Protein AF-A0A964ZQ39-F1 (afdb_monomer_lite)

Radius of gyration: 15.45 Å; chains: 1; bounding box: 46×30×42 Å

Secondary structure (DSSP, 8-state):
-TT--SEEEEE---GGGHHHHHHHTT--GGG--HHHHHHHHHHHHHHHHHHSTTSSTTTEEEEEEPHHHHTSEETTEEHHHHHHHHH--EEEEE----BPPPBTTB-PBPP-TTHHHHHHHHHHTT--EEE---

Sequence (134 aa):
MRTGKGFIAALDQSGGSTPKALSLYGVAESEYSGEAQMFDLIHAMRTRMIKSRAFNGDRVLAAILFEGTMDRDIDGMGSAEFLWSKKRIVPLLKVDKGLADEQHGVQTMKPMPELDALLKRGVAKGIFGTKMRS

Foldseek 3Di:
DVPQDAEEAELADDQVCLQVVCVVVVHHPVNDDDSVRSLVSSLVVVLVVCPDPVNASNHHQAYEYHPSQQVDDRPPARNQCCCCVVRVHAYEYEQFPDWDDDDPNDTHTDDRPCSVVSVVSCVVSRHDYYDYDD

Structure (mmCIF, N/CA/C/O backbone):
data_AF-A0A964ZQ39-F1
#
_entry.id   AF-A0A964ZQ39-F1
#
loop_
_atom_site.group_PDB
_atom_site.id
_atom_site.type_symbol
_atom_site.label_atom_id
_atom_site.label_alt_id
_atom_site.label_comp_id
_atom_site.label_asym_id
_atom_site.label_entity_id
_atom_site.label_seq_id
_atom_site.pdbx_PDB_ins_code
_atom_site.Cartn_x
_atom_site.Cartn_y
_atom_site.Cartn_z
_atom_site.occupancy
_atom_site.B_iso_or_equiv
_atom_site.auth_seq_id
_atom_site.auth_comp_id
_atom_site.auth_asym_id
_atom_site.auth_atom_id
_atom_site.pdbx_PDB_model_num
ATOM 1 N N . MET A 1 1 ? 4.016 -7.811 -16.363 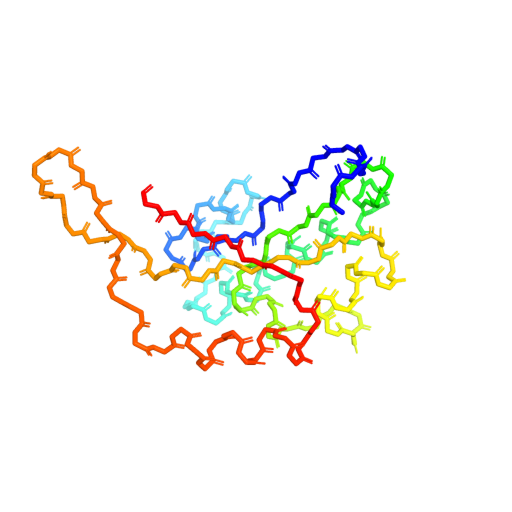1.00 87.31 1 MET A N 1
ATOM 2 C CA . MET A 1 1 ? 2.638 -8.308 -16.145 1.00 87.31 1 MET A CA 1
ATOM 3 C C . MET A 1 1 ? 2.211 -9.350 -17.174 1.00 87.31 1 MET A C 1
ATOM 5 O O . MET A 1 1 ? 2.041 -10.486 -16.776 1.00 87.31 1 MET A O 1
ATOM 9 N N . ARG A 1 2 ? 2.100 -9.024 -18.474 1.00 93.25 2 ARG A N 1
ATOM 10 C CA . ARG A 1 2 ? 1.508 -9.901 -19.516 1.00 93.25 2 ARG A CA 1
ATOM 11 C C . ARG A 1 2 ? 1.993 -11.362 -19.554 1.00 93.25 2 ARG A C 1
ATOM 13 O O . ARG A 1 2 ? 1.186 -12.250 -19.776 1.00 93.25 2 ARG A O 1
ATOM 20 N N . THR A 1 3 ? 3.292 -11.602 -19.389 1.00 94.88 3 THR A N 1
ATOM 21 C CA . THR A 1 3 ? 3.907 -12.940 -19.519 1.00 94.88 3 THR A CA 1
ATOM 22 C C . THR A 1 3 ? 4.572 -13.434 -18.234 1.00 94.88 3 THR A C 1
ATOM 24 O O . THR A 1 3 ? 5.105 -14.541 -18.204 1.00 94.88 3 THR A O 1
ATOM 27 N N . GLY A 1 4 ? 4.582 -12.612 -17.181 1.00 91.81 4 GLY A N 1
ATOM 28 C CA . GLY A 1 4 ? 5.194 -12.985 -15.909 1.00 91.81 4 GLY A CA 1
ATOM 29 C C . GLY A 1 4 ? 4.362 -14.064 -15.226 1.00 91.81 4 GLY A C 1
ATOM 30 O O . GLY A 1 4 ? 3.139 -13.962 -15.186 1.00 91.81 4 GLY A O 1
ATOM 31 N N . LYS A 1 5 ? 5.018 -15.097 -14.696 1.00 94.00 5 LYS A N 1
ATOM 32 C CA . LYS A 1 5 ? 4.361 -16.138 -13.898 1.00 94.00 5 LYS A CA 1
ATOM 33 C C . LYS A 1 5 ? 4.356 -15.721 -12.428 1.00 94.00 5 LYS A C 1
ATOM 35 O O . LYS A 1 5 ? 5.299 -15.084 -11.974 1.00 94.00 5 LYS A O 1
ATOM 40 N N . GLY A 1 6 ? 3.307 -16.088 -11.699 1.00 96.06 6 GLY A N 1
ATOM 41 C CA . GLY A 1 6 ? 3.151 -15.764 -10.282 1.00 96.06 6 GLY A CA 1
ATOM 42 C C . GLY A 1 6 ? 1.747 -15.265 -9.966 1.00 96.06 6 GLY A C 1
ATOM 43 O O . GLY A 1 6 ? 0.817 -15.461 -10.747 1.00 96.06 6 GLY A O 1
ATOM 44 N N . PHE A 1 7 ? 1.604 -14.610 -8.820 1.00 97.69 7 PHE A N 1
ATOM 45 C CA . PHE A 1 7 ? 0.335 -14.050 -8.355 1.00 97.69 7 PHE A CA 1
ATOM 46 C C . PHE A 1 7 ? 0.486 -12.589 -7.919 1.00 97.69 7 PHE A C 1
ATOM 48 O O . PHE A 1 7 ? 1.596 -12.063 -7.818 1.00 97.69 7 PHE A O 1
ATOM 55 N N . ILE A 1 8 ? -0.646 -11.928 -7.669 1.00 98.31 8 ILE A N 1
ATOM 56 C CA . ILE A 1 8 ? -0.700 -10.551 -7.172 1.00 98.31 8 ILE A CA 1
ATOM 57 C C . ILE A 1 8 ? -0.988 -10.579 -5.671 1.00 98.31 8 ILE A C 1
ATOM 59 O O . ILE A 1 8 ? -1.973 -11.173 -5.238 1.00 98.31 8 ILE A O 1
ATOM 63 N N . ALA A 1 9 ? -0.142 -9.929 -4.876 1.00 98.19 9 ALA A N 1
ATOM 64 C CA . ALA A 1 9 ? -0.350 -9.770 -3.442 1.00 98.19 9 ALA A CA 1
ATOM 65 C C . ALA A 1 9 ? -1.174 -8.505 -3.148 1.00 98.19 9 ALA A C 1
ATOM 67 O O . ALA A 1 9 ? -0.782 -7.398 -3.514 1.00 98.19 9 ALA A O 1
ATOM 68 N N . ALA A 1 10 ? -2.305 -8.650 -2.462 1.00 98.12 10 ALA A N 1
ATOM 69 C CA . ALA A 1 10 ? -3.155 -7.528 -2.070 1.00 98.12 10 ALA A CA 1
ATOM 70 C C . ALA A 1 10 ? -2.754 -6.992 -0.681 1.00 98.12 10 ALA A C 1
ATOM 72 O O . ALA A 1 10 ? -2.982 -7.644 0.339 1.00 98.12 10 ALA A O 1
ATOM 73 N N . LEU A 1 11 ? -2.142 -5.804 -0.642 1.00 97.38 11 LEU A N 1
ATOM 74 C CA . LEU A 1 11 ? -1.746 -5.073 0.572 1.00 97.38 11 LEU A CA 1
ATOM 75 C C . LEU A 1 11 ? -2.514 -3.737 0.680 1.00 97.38 11 LEU A C 1
ATOM 77 O O . LEU A 1 11 ? -2.021 -2.762 1.246 1.00 97.38 11 LEU A O 1
ATOM 81 N N . ASP A 1 12 ? -3.722 -3.680 0.114 1.00 96.81 12 ASP A N 1
ATOM 82 C CA . ASP A 1 12 ? -4.512 -2.471 -0.137 1.00 96.81 12 ASP A CA 1
ATOM 83 C C . ASP A 1 12 ? -5.655 -2.230 0.861 1.00 96.81 12 ASP A C 1
ATOM 85 O O . ASP A 1 12 ? -6.628 -1.534 0.555 1.00 96.81 12 ASP A O 1
ATOM 89 N N . GLN A 1 13 ? -5.555 -2.789 2.070 1.00 93.69 13 GLN A N 1
ATOM 90 C CA . GLN A 1 13 ? -6.536 -2.538 3.128 1.00 93.69 13 GLN A CA 1
ATOM 91 C C . GLN A 1 13 ? -6.596 -1.031 3.428 1.00 93.69 13 GLN A C 1
ATOM 93 O O . GLN A 1 13 ? -5.580 -0.410 3.756 1.00 93.69 13 GLN A O 1
ATOM 98 N N . SER A 1 14 ? -7.788 -0.453 3.281 1.00 89.50 14 SER A N 1
ATOM 99 C CA . SER A 1 14 ? -8.091 0.931 3.657 1.00 89.50 14 SER A CA 1
ATOM 100 C C . SER A 1 14 ? -8.295 1.053 5.164 1.00 89.50 14 SER A C 1
ATOM 102 O O . SER A 1 14 ? -8.448 0.035 5.834 1.00 89.50 14 SER A O 1
ATOM 104 N N . GLY A 1 15 ? -8.401 2.285 5.679 1.00 87.62 15 GLY A N 1
ATOM 105 C CA . GLY A 1 15 ? -8.609 2.563 7.109 1.00 87.62 15 GLY A CA 1
ATOM 106 C C . GLY A 1 15 ? -9.663 1.670 7.770 1.00 87.62 15 GLY A C 1
ATOM 107 O O . GLY A 1 15 ? -9.339 0.957 8.707 1.00 87.62 15 GLY A O 1
ATOM 108 N N . GLY A 1 16 ? -10.871 1.574 7.204 1.00 89.19 16 GLY A N 1
ATOM 109 C CA . GLY A 1 16 ? -11.940 0.730 7.767 1.00 89.19 16 GLY A CA 1
ATOM 110 C C . GLY A 1 16 ? -11.683 -0.788 7.767 1.00 89.19 16 GLY A C 1
ATOM 111 O O . GLY A 1 16 ? -12.400 -1.526 8.427 1.00 89.19 16 GLY A O 1
ATOM 112 N N . SER A 1 17 ? -10.682 -1.288 7.036 1.00 92.12 17 SER A N 1
ATOM 113 C CA . SER A 1 17 ? -10.296 -2.712 7.035 1.00 92.12 17 SER A CA 1
ATOM 114 C C . SER A 1 17 ? -8.982 -2.977 7.774 1.00 92.12 17 SER A C 1
ATOM 116 O O . SER A 1 17 ? -8.635 -4.138 8.002 1.00 92.12 17 SER A O 1
ATOM 118 N N . THR A 1 18 ? -8.254 -1.924 8.147 1.00 95.25 18 THR A N 1
ATOM 119 C CA . THR A 1 18 ? -6.979 -2.014 8.860 1.00 95.25 18 THR A CA 1
ATOM 120 C C . THR A 1 18 ? -7.118 -2.630 10.259 1.00 95.25 18 THR A C 1
ATOM 122 O O . THR A 1 18 ? -6.321 -3.528 10.536 1.00 95.25 18 THR A O 1
ATOM 125 N N . PRO A 1 19 ? -8.114 -2.277 11.106 1.00 96.56 19 PRO A N 1
ATOM 126 C CA . PRO A 1 19 ? -8.258 -2.877 12.437 1.00 96.56 19 PRO A CA 1
ATOM 127 C C . PRO A 1 19 ? -8.352 -4.402 12.391 1.00 96.56 19 P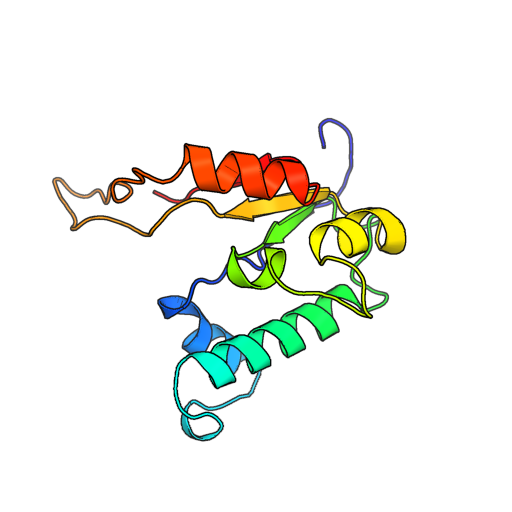RO A C 1
ATOM 129 O O . PRO A 1 19 ? -7.609 -5.104 13.074 1.00 96.56 19 PRO A O 1
ATOM 132 N N . LYS A 1 20 ? -9.175 -4.932 11.478 1.00 96.31 20 LYS A N 1
ATOM 133 C CA . LYS A 1 20 ? -9.309 -6.379 11.269 1.00 96.31 20 LYS A CA 1
ATOM 134 C C . LYS A 1 20 ? -8.000 -7.022 10.807 1.00 96.31 20 LYS A C 1
ATOM 136 O O . LYS A 1 20 ? -7.662 -8.109 11.265 1.00 96.31 20 LYS A O 1
ATOM 141 N N . ALA A 1 21 ? -7.270 -6.378 9.895 1.00 96.62 21 ALA A N 1
ATOM 142 C CA . ALA A 1 21 ? -5.989 -6.896 9.416 1.00 96.62 21 ALA A CA 1
ATOM 143 C C . ALA A 1 21 ? -4.932 -6.937 10.533 1.00 96.62 21 ALA A C 1
ATOM 145 O O . ALA A 1 21 ? -4.231 -7.937 10.661 1.00 96.62 21 ALA A O 1
ATOM 146 N N . LEU A 1 22 ? -4.856 -5.886 11.355 1.00 97.69 22 LEU A N 1
ATOM 147 C CA . LEU A 1 22 ? -3.973 -5.823 12.521 1.00 97.69 22 LEU A CA 1
ATOM 148 C C . LEU A 1 22 ? -4.343 -6.873 13.572 1.00 97.69 22 LEU A C 1
ATOM 150 O O . LEU A 1 22 ? -3.467 -7.606 14.023 1.00 97.69 22 LEU A O 1
ATOM 154 N N . SER A 1 23 ? -5.632 -7.029 13.878 1.00 97.38 23 SER A N 1
ATOM 155 C CA . SER A 1 23 ? -6.118 -8.042 14.820 1.00 97.38 23 SER A CA 1
ATOM 156 C C . SER A 1 23 ? -5.745 -9.462 14.383 1.00 97.38 23 SER A C 1
ATOM 158 O O . SER A 1 23 ? -5.184 -10.221 15.171 1.00 97.38 23 SER A O 1
ATOM 160 N N . LEU A 1 24 ? -5.949 -9.806 13.105 1.00 97.19 24 LEU A N 1
ATOM 161 C CA . LEU A 1 24 ? -5.535 -11.103 12.547 1.00 97.19 24 LEU A CA 1
ATOM 162 C C . LEU A 1 24 ? -4.013 -11.303 12.546 1.00 97.19 24 LEU A C 1
ATOM 164 O O . LEU A 1 24 ? -3.536 -12.436 12.537 1.00 97.19 24 LEU A O 1
ATOM 168 N N . TYR A 1 25 ? -3.255 -10.210 12.542 1.00 97.31 25 TYR A N 1
ATOM 169 C CA . TYR A 1 25 ? -1.802 -10.213 12.655 1.00 97.31 25 TYR A CA 1
ATOM 170 C C . TYR A 1 25 ? -1.310 -10.263 14.117 1.00 97.31 25 TYR A C 1
ATOM 172 O O . TYR A 1 25 ? -0.108 -10.385 14.353 1.00 97.31 25 TYR A O 1
ATOM 180 N N . GLY A 1 26 ? -2.224 -10.227 15.092 1.00 97.50 26 GLY A N 1
ATOM 181 C CA . GLY A 1 26 ? -1.921 -10.308 16.521 1.00 97.50 26 GLY A CA 1
ATOM 182 C C . GLY A 1 26 ? -1.747 -8.958 17.216 1.00 97.50 26 GLY A C 1
ATOM 183 O O . GLY A 1 26 ? -1.145 -8.928 18.280 1.00 97.50 26 GLY A O 1
ATOM 184 N N . VAL A 1 27 ? -2.244 -7.866 16.624 1.00 97.56 27 VAL A N 1
ATOM 185 C CA . VAL A 1 27 ? -2.255 -6.520 17.218 1.00 97.56 27 VAL A CA 1
ATOM 186 C C . VAL A 1 27 ? -3.698 -6.126 17.536 1.00 97.56 27 VAL A C 1
ATOM 188 O O . VAL A 1 27 ? -4.492 -5.857 16.631 1.00 97.56 27 VAL A O 1
ATOM 191 N N . ALA A 1 28 ? -4.056 -6.120 18.816 1.00 95.88 28 ALA A N 1
ATOM 192 C CA . ALA A 1 28 ? -5.382 -5.767 19.305 1.00 95.88 28 ALA A CA 1
ATOM 193 C C . ALA A 1 28 ? -5.667 -4.262 19.172 1.00 95.88 28 ALA A C 1
ATOM 195 O O . ALA A 1 28 ? -4.762 -3.430 19.196 1.00 95.88 28 ALA A O 1
ATOM 196 N N . GLU A 1 29 ? -6.949 -3.893 19.084 1.00 94.75 29 GLU A N 1
ATOM 197 C CA . GLU A 1 29 ? -7.364 -2.483 18.982 1.00 94.75 29 GLU A CA 1
ATOM 198 C C . GLU A 1 29 ? -6.966 -1.651 20.211 1.00 94.75 29 GLU A C 1
ATOM 200 O O . GLU A 1 29 ? -6.767 -0.450 20.099 1.00 94.75 29 GLU A O 1
ATOM 205 N N . SER A 1 30 ? -6.774 -2.286 21.372 1.00 96.19 30 SER A N 1
ATOM 206 C CA . SER A 1 30 ? -6.279 -1.633 22.590 1.00 96.19 30 SER A CA 1
ATOM 207 C C . SER A 1 30 ? -4.788 -1.272 22.551 1.00 96.19 30 SER A C 1
ATOM 209 O O . SER A 1 30 ? -4.315 -0.576 23.445 1.00 96.19 30 SER A O 1
ATOM 211 N N . GLU A 1 31 ? -4.025 -1.764 21.569 1.00 96.25 31 GLU A N 1
ATOM 212 C CA . GLU A 1 31 ? -2.575 -1.532 21.454 1.00 96.25 31 GLU A CA 1
ATOM 213 C C . GLU A 1 31 ? -2.226 -0.253 20.678 1.00 96.25 31 GLU A C 1
ATOM 215 O O . GLU A 1 31 ? -1.054 0.120 20.579 1.00 96.25 31 GLU A O 1
ATOM 220 N N . TYR A 1 32 ? -3.228 0.440 20.132 1.00 96.38 32 TYR A N 1
ATOM 221 C CA . TYR A 1 32 ? -3.045 1.716 19.454 1.00 96.38 32 TYR A CA 1
ATOM 222 C C . TYR A 1 32 ? -4.176 2.698 19.736 1.00 96.38 32 TYR A C 1
ATOM 224 O O . TYR A 1 32 ? -5.303 2.325 20.037 1.00 96.38 32 TYR A O 1
ATOM 232 N N . SER A 1 33 ? -3.861 3.983 19.616 1.00 96.62 33 SER A N 1
ATOM 233 C CA . SER A 1 33 ? -4.788 5.083 19.814 1.00 96.62 33 SER A CA 1
ATOM 234 C C . SER A 1 33 ? -4.862 5.935 18.553 1.00 96.62 33 SER A C 1
ATOM 236 O O . SER A 1 33 ? -3.876 6.525 18.105 1.00 96.62 33 SER A O 1
ATOM 238 N N . GLY A 1 34 ? -6.060 5.990 17.976 1.00 94.81 34 GLY A N 1
ATOM 239 C CA . GLY A 1 34 ? -6.351 6.791 16.794 1.00 94.81 34 GLY A CA 1
ATOM 240 C C . GLY A 1 34 ? -5.757 6.252 15.489 1.00 94.81 34 GLY A C 1
ATOM 241 O O . GLY A 1 34 ? -5.036 5.254 15.428 1.00 94.81 34 GLY A O 1
ATOM 242 N N . GLU A 1 35 ? -6.091 6.943 14.400 1.00 94.00 35 GLU A N 1
ATOM 243 C CA . GLU A 1 35 ? -5.778 6.484 13.046 1.00 94.00 35 GLU A CA 1
ATOM 244 C C . GLU A 1 35 ? -4.289 6.565 12.706 1.00 94.00 35 GLU A C 1
ATOM 246 O O . GLU A 1 35 ? -3.778 5.703 11.995 1.00 94.00 35 GLU A O 1
ATOM 251 N N . ALA A 1 36 ? -3.580 7.577 13.213 1.00 94.88 36 ALA A N 1
ATOM 252 C CA . ALA A 1 36 ? -2.164 7.772 12.909 1.00 94.88 36 ALA A CA 1
ATOM 253 C C . ALA A 1 36 ? -1.331 6.561 13.358 1.00 94.88 36 ALA A C 1
ATOM 255 O O . ALA A 1 36 ? -0.648 5.946 12.538 1.00 94.88 36 ALA A O 1
ATOM 256 N N . GLN A 1 37 ? -1.482 6.149 14.623 1.00 97.25 37 GLN A N 1
ATOM 257 C CA . GLN A 1 37 ? -0.772 4.990 15.164 1.00 97.25 37 GLN A CA 1
ATOM 258 C C . GLN A 1 37 ? -1.214 3.686 14.482 1.00 97.25 37 GLN A C 1
ATOM 260 O O . GLN A 1 37 ? -0.379 2.836 14.173 1.00 97.25 37 GLN A O 1
ATOM 265 N N . MET A 1 38 ? -2.506 3.540 14.170 1.00 97.00 38 MET A N 1
ATOM 266 C CA . MET A 1 38 ? -3.012 2.404 13.395 1.00 97.00 38 MET A CA 1
ATOM 267 C C . MET A 1 38 ? -2.325 2.302 12.018 1.00 97.00 38 MET A C 1
ATOM 269 O O . MET A 1 38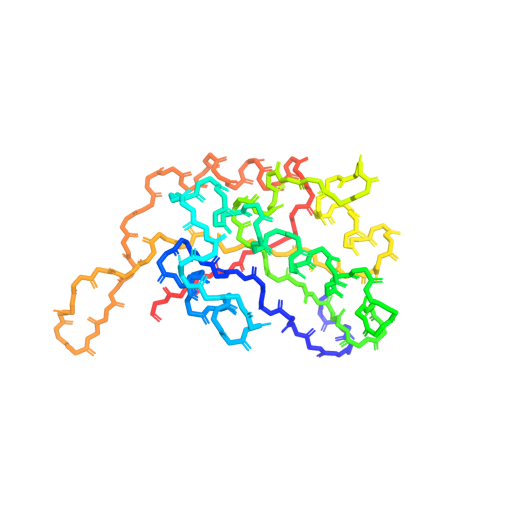 ? -1.909 1.217 11.595 1.00 97.00 38 MET A O 1
ATOM 273 N N . PHE A 1 39 ? -2.186 3.426 11.308 1.00 96.44 39 PHE A N 1
ATOM 274 C CA . PHE A 1 39 ? -1.530 3.467 10.002 1.00 96.44 39 PHE A CA 1
ATOM 275 C C . PHE A 1 39 ? -0.016 3.245 10.084 1.00 96.44 39 PHE A C 1
ATOM 277 O O . PHE A 1 39 ? 0.557 2.653 9.166 1.00 96.44 39 PHE A O 1
ATOM 284 N N . ASP A 1 40 ? 0.629 3.646 11.176 1.00 97.25 40 ASP A N 1
ATOM 285 C CA . ASP A 1 40 ? 2.035 3.326 11.425 1.00 97.25 40 ASP A CA 1
ATOM 286 C C . ASP A 1 40 ? 2.231 1.816 11.625 1.00 97.25 40 ASP A C 1
ATOM 288 O O . ASP A 1 40 ? 3.111 1.213 11.006 1.00 97.25 40 ASP A O 1
ATOM 292 N N . LEU A 1 41 ? 1.358 1.173 12.406 1.00 98.00 41 LEU A N 1
ATOM 293 C CA . LEU A 1 41 ? 1.428 -0.264 12.680 1.00 98.00 41 LEU A CA 1
ATOM 294 C C . LEU A 1 41 ? 1.172 -1.114 11.433 1.00 98.00 41 LEU A C 1
ATOM 296 O O . LEU A 1 41 ? 1.924 -2.053 11.155 1.00 98.00 41 LEU A O 1
ATOM 300 N N . ILE A 1 42 ? 0.154 -0.782 10.632 1.00 97.75 42 ILE A N 1
ATOM 301 C CA . ILE A 1 42 ? -0.107 -1.526 9.390 1.00 97.75 42 ILE A CA 1
ATOM 302 C C . ILE A 1 42 ? 1.007 -1.300 8.365 1.00 97.75 42 ILE A C 1
ATOM 304 O O . ILE A 1 42 ? 1.355 -2.221 7.622 1.00 97.75 42 ILE A O 1
ATOM 308 N N . HIS A 1 43 ? 1.616 -0.108 8.337 1.00 98.31 43 HIS A N 1
ATOM 309 C CA . HIS A 1 43 ? 2.787 0.146 7.501 1.00 98.31 43 HIS A CA 1
ATOM 310 C C . HIS A 1 43 ? 3.991 -0.682 7.957 1.00 98.31 43 HIS A C 1
ATOM 312 O O . HIS A 1 43 ? 4.668 -1.281 7.120 1.00 98.31 43 HIS A O 1
ATOM 318 N N . ALA A 1 44 ? 4.221 -0.808 9.266 1.00 98.19 44 ALA A N 1
ATOM 319 C CA . ALA A 1 44 ? 5.264 -1.670 9.820 1.00 98.19 44 ALA A CA 1
ATOM 320 C C . ALA A 1 44 ? 5.029 -3.153 9.473 1.00 98.19 44 ALA A C 1
ATOM 322 O O . ALA A 1 44 ? 5.954 -3.843 9.034 1.00 98.19 44 ALA A O 1
ATOM 323 N N . MET A 1 45 ? 3.784 -3.633 9.575 1.00 98.19 45 MET A N 1
ATOM 324 C CA . MET A 1 45 ? 3.391 -4.980 9.145 1.00 98.19 45 MET A CA 1
ATOM 325 C C . MET A 1 45 ? 3.692 -5.205 7.654 1.00 98.19 45 MET A C 1
ATOM 327 O O . MET A 1 45 ? 4.381 -6.164 7.296 1.00 98.19 45 MET A O 1
ATOM 331 N N . ARG A 1 46 ? 3.226 -4.305 6.777 1.00 98.38 46 ARG A N 1
ATOM 332 C CA . ARG A 1 46 ? 3.463 -4.370 5.322 1.00 98.38 46 ARG A CA 1
ATOM 333 C C . ARG A 1 46 ? 4.952 -4.336 4.995 1.00 98.38 46 ARG A C 1
ATOM 335 O O . ARG A 1 46 ? 5.420 -5.138 4.190 1.00 98.38 46 ARG A O 1
ATOM 342 N N . THR A 1 47 ? 5.707 -3.476 5.671 1.00 98.50 47 THR A N 1
ATOM 343 C CA . THR A 1 47 ? 7.164 -3.376 5.538 1.00 98.50 47 THR A CA 1
ATOM 344 C C . THR A 1 47 ? 7.841 -4.694 5.904 1.00 98.50 47 THR A C 1
ATOM 346 O O . THR A 1 47 ? 8.659 -5.197 5.132 1.00 98.50 47 THR A O 1
ATOM 349 N N . ARG A 1 48 ? 7.463 -5.318 7.029 1.00 98.38 48 ARG A N 1
ATOM 350 C CA . ARG A 1 48 ? 7.982 -6.636 7.430 1.00 98.38 48 ARG A CA 1
ATOM 351 C C . ARG A 1 48 ? 7.703 -7.696 6.361 1.00 98.38 48 ARG A C 1
ATOM 353 O O . ARG A 1 48 ? 8.609 -8.451 6.006 1.00 98.38 48 ARG A O 1
ATOM 360 N N . MET A 1 49 ? 6.478 -7.742 5.832 1.00 97.56 49 MET A N 1
ATOM 361 C CA . MET A 1 49 ? 6.092 -8.687 4.777 1.00 97.56 49 MET A CA 1
ATOM 362 C C . MET A 1 49 ? 6.906 -8.473 3.500 1.00 97.56 49 MET A C 1
ATOM 364 O O . MET A 1 49 ? 7.525 -9.417 3.016 1.00 97.56 49 MET A O 1
ATOM 368 N N . ILE A 1 50 ? 6.960 -7.238 2.992 1.00 98.31 50 ILE A N 1
ATOM 369 C CA . ILE A 1 50 ? 7.680 -6.889 1.761 1.00 98.31 50 ILE A CA 1
ATOM 370 C C . ILE A 1 50 ? 9.173 -7.192 1.904 1.00 98.31 50 ILE A C 1
ATOM 372 O O . ILE A 1 50 ? 9.791 -7.724 0.982 1.00 98.31 50 ILE A O 1
ATOM 376 N N . LYS A 1 51 ? 9.771 -6.908 3.066 1.00 97.88 51 LYS A N 1
ATOM 377 C CA . LYS A 1 51 ? 11.196 -7.162 3.318 1.00 97.88 51 LYS A CA 1
ATOM 378 C C . LYS A 1 51 ? 11.538 -8.645 3.433 1.00 97.88 51 LYS A C 1
ATOM 380 O O . LYS A 1 51 ? 12.685 -8.992 3.147 1.00 97.88 51 LYS A O 1
ATOM 385 N N . SER A 1 52 ? 10.579 -9.518 3.744 1.00 97.81 52 SER A N 1
ATOM 386 C CA . SER A 1 52 ? 10.791 -10.969 3.784 1.00 97.81 52 SER A CA 1
ATOM 387 C C . SER A 1 52 ? 11.474 -11.488 2.515 1.00 97.81 52 SER A C 1
ATOM 389 O O . SER A 1 52 ? 11.175 -11.057 1.399 1.00 97.81 52 SER A O 1
ATOM 391 N N . ARG A 1 53 ? 12.381 -12.460 2.673 1.00 96.00 53 ARG A N 1
ATOM 392 C CA . ARG A 1 53 ? 13.036 -13.140 1.542 1.00 96.00 53 ARG A CA 1
ATOM 393 C C . ARG A 1 53 ? 12.029 -13.868 0.652 1.00 96.00 53 ARG A C 1
ATOM 395 O O . ARG A 1 53 ? 12.254 -13.971 -0.548 1.00 96.00 53 ARG A O 1
ATOM 402 N N . ALA A 1 54 ? 10.922 -14.335 1.231 1.00 96.19 54 ALA A N 1
ATOM 403 C CA . ALA A 1 54 ? 9.860 -15.029 0.505 1.00 96.19 54 ALA A CA 1
ATOM 404 C C . ALA A 1 54 ? 9.012 -14.094 -0.376 1.00 96.19 54 ALA A C 1
ATOM 406 O O . ALA A 1 54 ? 8.332 -14.571 -1.282 1.00 96.19 54 ALA A O 1
ATOM 407 N N . PHE A 1 55 ? 9.047 -12.781 -0.120 1.00 97.75 55 PHE A N 1
ATOM 408 C CA . PHE A 1 55 ? 8.293 -11.781 -0.869 1.00 97.75 55 PHE A CA 1
ATOM 409 C C . PHE A 1 55 ? 9.189 -11.166 -1.946 1.00 97.75 55 PHE A C 1
ATOM 411 O O . PHE A 1 55 ? 9.884 -10.174 -1.714 1.00 97.75 55 PHE A O 1
ATOM 418 N N . ASN A 1 56 ? 9.238 -11.815 -3.108 1.00 97.38 56 ASN A N 1
ATOM 419 C CA . ASN A 1 56 ? 10.086 -11.423 -4.231 1.00 97.38 56 ASN A CA 1
ATOM 420 C C . ASN A 1 56 ? 9.430 -11.751 -5.588 1.00 97.38 56 ASN A C 1
ATOM 422 O O . ASN A 1 56 ? 8.466 -12.520 -5.655 1.00 97.38 56 ASN A O 1
ATOM 426 N N . GLY A 1 57 ? 9.990 -11.173 -6.653 1.00 96.50 57 GLY A N 1
ATOM 427 C CA . GLY A 1 57 ? 9.513 -11.266 -8.033 1.00 96.50 57 GLY A CA 1
ATOM 428 C C . GLY A 1 57 ? 9.530 -12.661 -8.662 1.00 96.50 57 GLY A C 1
ATOM 429 O O . GLY A 1 57 ? 8.902 -12.848 -9.699 1.00 96.50 57 GLY A O 1
ATOM 430 N N . ASP A 1 58 ? 10.179 -13.654 -8.044 1.00 95.75 58 ASP A N 1
ATOM 431 C CA . ASP A 1 58 ? 10.165 -15.037 -8.544 1.00 95.75 58 ASP A CA 1
ATOM 432 C C . ASP A 1 58 ? 8.802 -15.712 -8.301 1.00 95.75 58 ASP A C 1
ATOM 434 O O . ASP A 1 58 ? 8.485 -16.732 -8.913 1.00 95.75 58 ASP A O 1
ATOM 438 N N . ARG A 1 59 ? 7.996 -15.165 -7.376 1.00 94.69 59 ARG A N 1
ATOM 439 C CA . ARG A 1 59 ? 6.687 -15.712 -6.969 1.00 94.69 59 ARG A CA 1
ATOM 440 C C . ARG A 1 59 ? 5.574 -14.667 -6.997 1.00 94.69 59 ARG A C 1
ATOM 442 O O . ARG A 1 59 ? 4.456 -14.963 -7.420 1.00 94.69 59 ARG A O 1
ATOM 449 N N . VAL A 1 60 ? 5.875 -13.460 -6.521 1.00 98.12 60 VAL A N 1
ATOM 450 C CA . VAL A 1 60 ? 4.935 -12.341 -6.438 1.00 98.12 60 VAL A CA 1
ATOM 451 C C . VAL A 1 60 ? 5.164 -11.442 -7.642 1.00 98.12 60 VAL A C 1
ATOM 453 O O . VAL A 1 60 ? 6.147 -10.716 -7.710 1.00 98.12 60 VAL A O 1
ATOM 456 N N . LEU A 1 61 ? 4.248 -11.474 -8.600 1.00 98.31 61 LEU A N 1
ATOM 457 C CA . LEU A 1 61 ? 4.372 -10.694 -9.826 1.00 98.31 61 LEU A CA 1
ATOM 458 C C . LEU A 1 61 ? 4.100 -9.203 -9.580 1.00 98.31 61 LEU A C 1
ATOM 460 O O . LEU A 1 61 ? 4.770 -8.336 -10.145 1.00 98.31 61 LEU A O 1
ATOM 464 N N . ALA A 1 62 ? 3.104 -8.907 -8.746 1.00 98.69 62 ALA A N 1
ATOM 465 C CA . ALA A 1 62 ? 2.695 -7.549 -8.417 1.00 98.69 62 ALA A CA 1
ATOM 466 C C . ALA A 1 62 ? 2.195 -7.443 -6.977 1.00 98.69 62 ALA A C 1
ATOM 468 O O . ALA A 1 62 ? 1.762 -8.435 -6.389 1.00 98.69 62 ALA A O 1
ATOM 469 N N . ALA A 1 63 ? 2.211 -6.231 -6.430 1.00 98.75 63 ALA A N 1
ATOM 470 C CA . ALA A 1 63 ? 1.622 -5.929 -5.134 1.00 98.75 63 ALA A CA 1
ATOM 471 C C . ALA A 1 63 ? 0.716 -4.699 -5.233 1.00 98.75 63 ALA A C 1
ATOM 473 O O . ALA A 1 63 ? 1.121 -3.677 -5.781 1.00 98.75 63 ALA A O 1
ATOM 474 N N . ILE A 1 64 ? -0.504 -4.803 -4.705 1.00 98.81 64 ILE A N 1
ATOM 475 C CA . ILE A 1 64 ? -1.473 -3.703 -4.662 1.00 98.81 64 ILE A CA 1
ATOM 476 C C . ILE A 1 64 ? -1.297 -2.967 -3.340 1.00 98.81 64 ILE A C 1
ATOM 478 O O . ILE A 1 64 ? -1.395 -3.574 -2.277 1.00 98.81 64 ILE A O 1
ATOM 482 N N . LEU A 1 65 ? -1.040 -1.668 -3.412 1.00 98.62 65 LEU A N 1
ATOM 483 C CA . LEU A 1 65 ? -0.828 -0.792 -2.273 1.00 98.62 65 LEU A CA 1
ATOM 484 C C . LEU A 1 65 ? -2.093 -0.006 -1.940 1.00 98.62 65 LEU A C 1
ATOM 486 O O . LEU A 1 65 ? -2.882 0.354 -2.817 1.00 98.62 65 LEU A O 1
ATOM 490 N N . PHE A 1 66 ? -2.237 0.317 -0.659 1.00 97.94 66 PHE A N 1
ATOM 491 C CA . PHE A 1 66 ? -3.090 1.413 -0.218 1.00 97.94 66 PHE A CA 1
ATOM 492 C C . PHE A 1 66 ? -2.358 2.751 -0.401 1.00 97.94 66 PHE A C 1
ATOM 494 O O . PHE A 1 66 ? -1.134 2.808 -0.272 1.00 97.94 66 PHE A O 1
ATOM 501 N N . GLU A 1 67 ? -3.109 3.828 -0.637 1.00 96.69 67 GLU A N 1
ATOM 502 C CA . GLU A 1 67 ? -2.591 5.193 -0.818 1.00 96.69 67 GLU A CA 1
ATOM 503 C C . GLU A 1 67 ? -1.624 5.606 0.302 1.00 96.69 67 GLU A C 1
ATOM 505 O O . GLU A 1 67 ? -0.501 6.017 0.028 1.00 96.69 67 GLU A O 1
ATOM 510 N N . GLY A 1 68 ? -1.986 5.352 1.564 1.00 95.81 68 GLY A N 1
ATOM 511 C CA . GLY A 1 68 ? -1.111 5.652 2.701 1.00 95.81 68 GLY A CA 1
ATOM 512 C C . GLY A 1 68 ? 0.215 4.877 2.709 1.00 95.81 68 GLY A C 1
ATOM 513 O O . GLY A 1 68 ? 1.191 5.367 3.259 1.00 95.81 68 GLY A O 1
ATOM 514 N N . THR A 1 69 ? 0.288 3.689 2.098 1.00 97.81 69 THR A N 1
ATOM 515 C CA . THR A 1 69 ? 1.557 2.949 1.947 1.00 97.81 69 THR A CA 1
ATOM 516 C C . THR A 1 69 ? 2.359 3.457 0.755 1.00 97.81 69 THR A C 1
ATOM 518 O O . THR A 1 69 ? 3.574 3.560 0.853 1.00 97.81 69 THR A O 1
ATOM 521 N N . MET A 1 70 ? 1.705 3.828 -0.349 1.00 98.19 70 MET A N 1
ATOM 522 C CA . MET A 1 70 ? 2.368 4.505 -1.471 1.00 98.19 70 MET A CA 1
ATOM 523 C C . MET A 1 70 ? 3.045 5.815 -1.019 1.00 98.19 70 MET A C 1
ATOM 525 O O . MET A 1 70 ? 4.137 6.149 -1.485 1.00 98.19 70 MET A O 1
ATOM 529 N N . ASP A 1 71 ? 2.420 6.542 -0.093 1.00 97.44 71 ASP A N 1
ATOM 530 C CA . ASP A 1 71 ? 2.938 7.808 0.427 1.00 97.44 71 ASP A CA 1
ATOM 531 C C . ASP A 1 71 ? 4.091 7.652 1.434 1.00 97.44 71 ASP A C 1
ATOM 533 O O . ASP A 1 71 ? 4.744 8.644 1.750 1.00 97.44 71 ASP A O 1
ATOM 537 N N . ARG A 1 72 ? 4.399 6.427 1.875 1.00 97.94 72 ARG A N 1
ATOM 538 C CA . ARG A 1 72 ? 5.433 6.128 2.876 1.00 97.94 72 ARG A CA 1
ATOM 539 C C . ARG A 1 72 ? 6.626 5.374 2.289 1.00 97.94 72 ARG A C 1
ATOM 541 O O . ARG A 1 72 ? 6.530 4.719 1.245 1.00 97.94 72 ARG A O 1
ATOM 548 N N . ASP A 1 73 ? 7.722 5.394 3.039 1.00 98.44 73 ASP A N 1
ATOM 549 C CA . ASP A 1 73 ? 8.984 4.764 2.657 1.00 98.44 73 ASP A CA 1
ATOM 550 C C . ASP A 1 73 ? 9.195 3.395 3.316 1.00 98.44 73 ASP A C 1
ATOM 552 O O . ASP A 1 73 ? 8.678 3.096 4.398 1.00 98.44 73 ASP A O 1
ATOM 556 N N . ILE A 1 74 ? 10.012 2.576 2.656 1.00 98.56 74 ILE A N 1
ATOM 557 C CA . ILE A 1 74 ? 10.602 1.334 3.151 1.00 98.56 74 ILE A CA 1
ATOM 558 C C . ILE A 1 74 ? 12.119 1.494 3.052 1.00 98.56 74 ILE A C 1
ATOM 560 O O . ILE A 1 74 ? 12.659 1.640 1.959 1.00 98.56 74 ILE A O 1
ATOM 564 N N . ASP A 1 75 ? 12.809 1.464 4.194 1.00 97.19 75 ASP A N 1
ATOM 565 C CA . ASP A 1 75 ? 14.268 1.641 4.283 1.00 97.19 75 ASP A CA 1
ATOM 566 C C . ASP A 1 75 ? 14.773 2.916 3.565 1.00 97.19 75 ASP A C 1
ATOM 568 O O . ASP A 1 75 ? 15.798 2.897 2.887 1.00 97.19 75 ASP A O 1
ATOM 572 N N . GLY A 1 76 ? 14.030 4.024 3.697 1.00 97.81 76 GLY A N 1
ATOM 573 C CA . GLY A 1 76 ? 14.362 5.324 3.093 1.00 97.81 76 GLY A CA 1
ATOM 574 C C . GLY A 1 76 ? 14.111 5.425 1.584 1.00 97.81 76 GLY A C 1
ATOM 575 O O . GLY A 1 76 ? 14.538 6.389 0.959 1.00 97.81 76 GLY A O 1
ATOM 576 N N . MET A 1 77 ? 13.446 4.431 0.992 1.00 98.25 77 MET A N 1
ATOM 577 C CA . MET A 1 77 ? 13.055 4.398 -0.417 1.00 98.25 77 MET A CA 1
ATOM 578 C C . MET A 1 77 ? 11.532 4.362 -0.526 1.00 98.25 77 MET A C 1
ATOM 580 O O . MET A 1 77 ? 10.881 3.649 0.240 1.00 98.25 77 MET A O 1
ATOM 584 N N . GLY A 1 78 ? 10.953 5.066 -1.499 1.00 98.44 78 GLY A N 1
ATOM 585 C CA . GLY A 1 78 ? 9.503 5.053 -1.699 1.00 98.44 78 GLY A CA 1
ATOM 586 C C . GLY A 1 78 ? 8.975 3.624 -1.870 1.00 98.44 78 GLY A C 1
ATOM 587 O O . GLY A 1 78 ? 9.585 2.814 -2.567 1.00 98.44 78 GLY A O 1
ATOM 588 N N . SER A 1 79 ? 7.838 3.284 -1.255 1.00 98.56 79 SER A N 1
ATOM 589 C CA . SER A 1 79 ? 7.361 1.886 -1.207 1.00 98.56 79 SER A CA 1
ATOM 590 C C . SER A 1 79 ? 7.219 1.220 -2.586 1.00 98.56 79 SER A C 1
ATOM 592 O O . SER A 1 79 ? 7.563 0.048 -2.751 1.00 98.56 79 SER A O 1
ATOM 594 N N . ALA A 1 80 ? 6.733 1.957 -3.590 1.00 98.56 80 ALA A N 1
ATOM 595 C CA . ALA A 1 80 ? 6.606 1.459 -4.961 1.00 98.56 80 ALA A CA 1
ATOM 596 C C . ALA A 1 80 ? 7.973 1.259 -5.643 1.00 98.56 80 ALA A C 1
ATOM 598 O O . ALA A 1 80 ? 8.192 0.238 -6.299 1.00 98.56 80 ALA A O 1
ATOM 599 N N . GLU A 1 81 ? 8.913 2.181 -5.422 1.00 98.56 81 GLU A N 1
ATOM 600 C CA . GLU A 1 81 ? 10.294 2.056 -5.890 1.00 98.56 81 GLU A CA 1
ATOM 601 C C . GLU A 1 81 ? 10.990 0.852 -5.242 1.00 98.56 81 GLU A C 1
ATOM 603 O O . GLU A 1 81 ? 11.627 0.062 -5.936 1.00 98.56 81 GLU A O 1
ATOM 608 N N . PHE A 1 82 ? 10.809 0.642 -3.935 1.00 98.75 82 PHE A N 1
ATOM 609 C CA . PHE A 1 82 ? 11.383 -0.498 -3.221 1.00 98.75 82 PHE A CA 1
ATOM 610 C C . PHE A 1 82 ? 10.878 -1.831 -3.786 1.00 98.75 82 PHE A C 1
ATOM 612 O O . PHE A 1 82 ? 11.669 -2.748 -4.033 1.00 98.75 82 PHE A O 1
ATOM 619 N N . LEU A 1 83 ? 9.569 -1.946 -4.039 1.00 98.75 83 LEU A N 1
ATOM 620 C CA . LEU A 1 83 ? 8.982 -3.133 -4.668 1.00 98.75 83 LEU A CA 1
ATOM 621 C C . LEU A 1 83 ? 9.629 -3.434 -6.022 1.00 98.75 83 LEU A C 1
ATOM 623 O O . LEU A 1 83 ? 10.018 -4.577 -6.274 1.00 98.75 83 LEU A O 1
ATOM 627 N N . TRP A 1 84 ? 9.801 -2.424 -6.870 1.00 98.38 84 TRP A N 1
ATOM 628 C CA . TRP A 1 84 ? 10.386 -2.628 -8.187 1.00 98.38 84 TRP A CA 1
ATOM 629 C C . TRP A 1 84 ? 11.894 -2.897 -8.112 1.00 98.38 84 TRP A C 1
ATOM 631 O O . TRP A 1 84 ? 12.361 -3.971 -8.496 1.00 98.38 84 TRP A O 1
ATOM 641 N N . SER A 1 85 ? 12.651 -1.959 -7.552 1.00 97.94 85 SER A N 1
ATOM 642 C CA . SER A 1 85 ? 14.114 -1.934 -7.590 1.00 97.94 85 SER A CA 1
ATOM 643 C C . SER A 1 85 ? 14.763 -2.987 -6.692 1.00 97.94 85 SER A C 1
ATOM 645 O O . SER A 1 85 ? 15.835 -3.492 -7.020 1.00 97.94 85 SER A O 1
ATOM 647 N N . LYS A 1 86 ? 14.142 -3.338 -5.554 1.00 98.25 86 LYS A N 1
ATOM 648 C CA . LYS A 1 86 ? 14.699 -4.321 -4.605 1.00 98.25 86 LYS A CA 1
ATOM 649 C C . LYS A 1 86 ? 14.031 -5.683 -4.688 1.00 98.25 86 LYS A C 1
ATOM 651 O O . LYS A 1 86 ? 14.686 -6.685 -4.412 1.00 98.25 86 LYS A O 1
ATOM 656 N N . LYS A 1 87 ? 12.740 -5.737 -5.030 1.00 98.38 87 LYS A N 1
ATOM 657 C CA . LYS A 1 87 ? 11.972 -6.991 -5.026 1.00 98.38 87 LYS A CA 1
ATOM 658 C C . LYS A 1 87 ? 11.592 -7.495 -6.414 1.00 98.38 87 LYS A C 1
ATOM 660 O O . LYS A 1 87 ? 11.229 -8.663 -6.510 1.00 98.38 87 LYS A O 1
ATOM 665 N N . ARG A 1 88 ? 11.734 -6.687 -7.474 1.00 98.12 88 ARG A N 1
ATOM 666 C CA . ARG A 1 88 ? 11.281 -6.990 -8.848 1.00 98.12 88 ARG A CA 1
ATOM 667 C C . ARG A 1 88 ? 9.777 -7.284 -8.919 1.00 98.12 88 ARG A C 1
ATOM 669 O O . ARG A 1 88 ? 9.339 -8.118 -9.703 1.00 98.12 88 ARG A O 1
ATOM 676 N N . ILE A 1 89 ? 8.999 -6.599 -8.083 1.00 98.69 89 ILE A N 1
ATOM 677 C CA . ILE A 1 89 ? 7.543 -6.728 -7.978 1.00 98.69 89 ILE A CA 1
ATOM 678 C C . ILE A 1 89 ? 6.903 -5.480 -8.579 1.00 98.69 89 ILE A C 1
ATOM 680 O O . ILE A 1 89 ? 7.289 -4.362 -8.244 1.00 98.69 89 ILE A O 1
ATOM 684 N N . VAL A 1 90 ? 5.912 -5.659 -9.452 1.00 98.69 90 VAL A N 1
ATOM 685 C CA . VAL A 1 90 ? 5.200 -4.543 -10.089 1.00 98.69 90 VAL A CA 1
ATOM 686 C C . VAL A 1 90 ? 4.266 -3.859 -9.074 1.00 98.69 90 VAL A C 1
ATOM 688 O O . VAL A 1 90 ? 3.384 -4.526 -8.527 1.00 98.69 90 VAL A O 1
ATOM 691 N N . PRO A 1 91 ? 4.406 -2.549 -8.809 1.00 98.75 91 PRO A N 1
ATOM 692 C CA . PRO A 1 91 ? 3.547 -1.853 -7.857 1.00 98.75 91 PRO A CA 1
ATOM 693 C C . PRO A 1 91 ? 2.218 -1.429 -8.501 1.00 98.75 91 PRO A C 1
ATOM 695 O O . PRO A 1 91 ? 2.188 -0.809 -9.565 1.00 98.75 91 PRO A O 1
ATOM 698 N N . LEU A 1 92 ? 1.109 -1.742 -7.833 1.00 98.88 92 LEU A N 1
ATOM 699 C CA . LEU A 1 92 ? -0.247 -1.331 -8.196 1.00 98.88 92 LEU A CA 1
ATOM 700 C C . LEU A 1 92 ? -0.858 -0.492 -7.068 1.00 98.88 92 LEU A C 1
ATOM 702 O O . LEU A 1 92 ? -0.453 -0.621 -5.916 1.00 98.88 92 LEU A O 1
ATOM 706 N N . LEU A 1 93 ? -1.859 0.332 -7.373 1.00 98.81 93 LEU A N 1
ATOM 707 C CA . LEU A 1 93 ? -2.535 1.188 -6.392 1.00 98.81 93 LEU A CA 1
ATOM 708 C C . LEU A 1 93 ? -4.042 0.928 -6.354 1.00 98.81 93 LEU A C 1
ATOM 710 O O . LEU A 1 93 ? -4.714 0.977 -7.384 1.00 98.81 93 LEU A O 1
ATOM 714 N N . LYS A 1 94 ? -4.600 0.712 -5.162 1.00 98.50 94 LYS A N 1
ATOM 715 C CA . LYS A 1 94 ? -6.052 0.784 -4.973 1.00 98.50 94 LYS A CA 1
ATOM 716 C C . LYS A 1 94 ? -6.510 2.236 -5.073 1.00 98.50 94 LYS A C 1
ATOM 718 O O . LYS A 1 94 ? -6.028 3.078 -4.319 1.00 98.50 94 LYS A O 1
ATOM 723 N N . VAL A 1 95 ? -7.468 2.503 -5.958 1.00 98.31 95 VAL A N 1
ATOM 724 C CA . VAL A 1 95 ? -7.987 3.862 -6.195 1.00 98.31 95 VAL A CA 1
ATOM 725 C C . VAL A 1 95 ? -9.436 4.063 -5.756 1.00 98.31 95 VAL A C 1
ATOM 727 O O . VAL A 1 95 ? -9.843 5.207 -5.574 1.00 98.31 95 VAL A O 1
ATOM 730 N N . ASP A 1 96 ? -10.195 2.982 -5.529 1.00 97.38 96 ASP A N 1
ATOM 731 C CA . ASP A 1 96 ? -11.576 3.087 -5.046 1.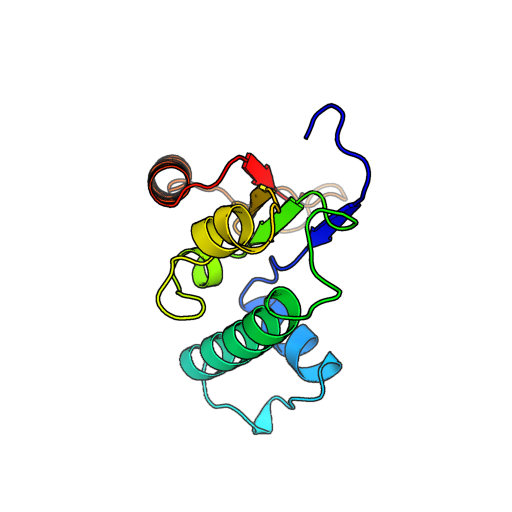00 97.38 96 ASP A CA 1
ATOM 732 C C . ASP A 1 96 ? -11.666 3.719 -3.647 1.00 97.38 96 ASP A C 1
ATOM 734 O O . ASP A 1 96 ? -10.814 3.497 -2.781 1.00 97.38 96 ASP A O 1
ATOM 738 N N . LYS A 1 97 ? -12.732 4.496 -3.422 1.00 95.69 97 LYS A N 1
ATOM 739 C CA . LYS A 1 97 ? -13.041 5.151 -2.139 1.00 95.69 97 LYS A CA 1
ATOM 740 C C . LYS A 1 97 ? -14.140 4.412 -1.364 1.00 95.69 97 LYS A C 1
ATOM 742 O O . LYS A 1 97 ? -14.842 4.999 -0.543 1.00 95.69 97 LYS A O 1
ATOM 747 N N . GLY A 1 98 ? -14.257 3.105 -1.602 1.00 94.56 98 GLY A N 1
ATOM 748 C CA . GLY A 1 98 ? -15.291 2.250 -1.031 1.00 94.56 98 GLY A CA 1
ATOM 749 C C . GLY A 1 98 ? -16.577 2.217 -1.853 1.00 94.56 98 GLY A C 1
ATOM 750 O O . GLY A 1 98 ? -16.665 2.775 -2.947 1.00 94.56 98 GLY A O 1
ATOM 751 N N . LEU A 1 99 ? -17.568 1.528 -1.299 1.00 95.81 99 LEU A N 1
ATOM 752 C CA . LEU A 1 99 ? -18.841 1.245 -1.948 1.00 95.81 99 LEU A CA 1
ATOM 753 C C . LEU A 1 99 ? -19.935 2.203 -1.471 1.00 95.81 99 LEU A C 1
ATOM 755 O O . LEU A 1 99 ? -19.944 2.595 -0.304 1.00 95.81 99 LEU A O 1
ATOM 759 N N . ALA A 1 100 ? -20.825 2.591 -2.377 1.00 96.69 100 ALA A N 1
ATOM 760 C CA . ALA A 1 100 ? -22.076 3.259 -2.062 1.00 96.69 100 ALA A CA 1
ATOM 761 C C . ALA A 1 100 ? -23.056 2.289 -1.378 1.00 96.69 100 ALA A C 1
ATOM 763 O O . ALA A 1 100 ? -22.820 1.074 -1.312 1.00 96.69 100 ALA A O 1
ATOM 764 N N . ASP A 1 101 ? -24.151 2.843 -0.864 1.00 96.81 101 ASP A N 1
ATOM 765 C CA . ASP A 1 101 ? -25.233 2.046 -0.293 1.00 96.81 101 ASP A CA 1
ATOM 766 C C . ASP A 1 101 ? -25.805 1.092 -1.346 1.00 96.81 101 ASP A C 1
ATOM 768 O O . ASP A 1 101 ? -25.814 1.390 -2.544 1.00 96.81 101 ASP A O 1
ATOM 772 N N . GLU A 1 102 ? -26.250 -0.077 -0.894 1.00 9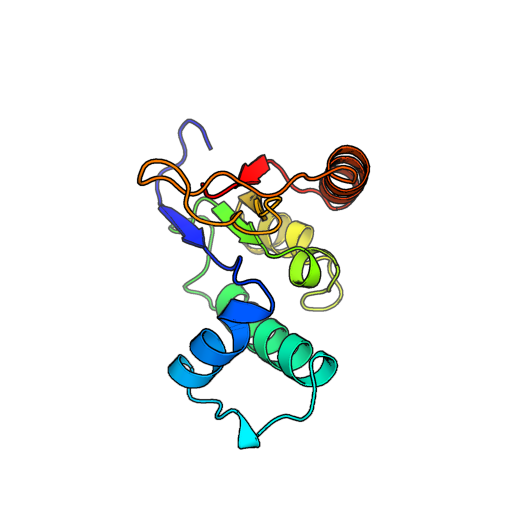7.56 102 GLU A N 1
ATOM 773 C CA . GLU A 1 102 ? -26.792 -1.096 -1.785 1.00 97.56 102 GLU A CA 1
ATOM 774 C C . GLU A 1 102 ? -28.077 -0.607 -2.452 1.00 97.56 102 GLU A C 1
ATOM 776 O O . GLU A 1 102 ? -29.008 -0.135 -1.797 1.00 97.56 102 GLU A O 1
ATOM 781 N N . GLN A 1 103 ? -28.133 -0.747 -3.773 1.00 96.31 103 GLN A N 1
ATOM 782 C CA . GLN A 1 103 ? -29.319 -0.471 -4.570 1.00 96.31 103 GLN A CA 1
ATOM 783 C C . GLN A 1 103 ? -29.485 -1.597 -5.580 1.00 96.31 103 GLN A C 1
ATOM 785 O O . GLN A 1 103 ? -28.534 -1.982 -6.255 1.00 96.31 103 GLN A O 1
ATOM 790 N N . HIS A 1 104 ? -30.699 -2.138 -5.688 1.00 95.75 104 HIS A N 1
ATOM 791 C CA . HIS A 1 104 ? -31.018 -3.214 -6.634 1.00 95.75 104 HIS A CA 1
ATOM 792 C C . HIS A 1 104 ? -30.113 -4.460 -6.511 1.00 95.75 104 HIS A C 1
ATOM 794 O O . HIS A 1 104 ? -29.797 -5.097 -7.513 1.00 95.75 104 HIS A O 1
ATOM 800 N N . GLY A 1 105 ? -29.691 -4.813 -5.290 1.00 96.88 105 GLY A N 1
ATOM 801 C CA . GLY A 1 105 ? -28.854 -5.993 -5.037 1.00 96.88 105 GLY A CA 1
ATOM 802 C C . GLY A 1 105 ? -27.376 -5.825 -5.404 1.00 96.88 105 GLY A C 1
ATOM 803 O O . GLY A 1 105 ? -26.646 -6.814 -5.453 1.00 96.88 105 GLY A O 1
ATOM 804 N N . VAL A 1 106 ? -26.925 -4.601 -5.703 1.00 97.12 106 VAL A N 1
ATOM 805 C CA . VAL A 1 106 ? -25.523 -4.295 -6.013 1.00 97.12 106 VAL A CA 1
ATOM 806 C C . VAL A 1 106 ? -25.038 -3.079 -5.236 1.00 97.12 106 VAL A C 1
ATOM 808 O O . VAL A 1 106 ? -25.811 -2.195 -4.871 1.00 97.12 106 VAL A O 1
ATOM 811 N N . GLN A 1 107 ? -23.727 -3.012 -5.022 1.00 98.00 107 GLN A N 1
ATOM 812 C CA . GLN A 1 107 ? -23.072 -1.844 -4.453 1.00 98.00 107 GLN A CA 1
ATOM 813 C C . GLN A 1 107 ? -22.118 -1.248 -5.487 1.00 98.00 107 GLN A C 1
ATOM 815 O O . GLN A 1 107 ? -21.129 -1.866 -5.874 1.00 98.00 107 GLN A O 1
ATOM 820 N N . THR A 1 108 ? -22.417 -0.043 -5.959 1.00 97.50 108 THR A N 1
ATOM 821 C CA . THR A 1 108 ? -21.531 0.672 -6.881 1.00 97.50 108 THR A CA 1
ATOM 822 C C . THR A 1 108 ? -20.382 1.320 -6.117 1.00 97.50 108 THR A C 1
ATOM 824 O O . THR A 1 108 ? -20.436 1.520 -4.903 1.00 97.50 108 THR A O 1
ATOM 827 N N . MET A 1 109 ? -19.305 1.668 -6.813 1.00 97.69 109 MET A N 1
ATOM 828 C CA . MET A 1 109 ? -18.227 2.453 -6.217 1.00 97.69 109 MET A CA 1
ATOM 829 C C . MET A 1 109 ? -18.700 3.873 -5.886 1.00 97.69 109 MET A C 1
ATOM 831 O O . MET A 1 109 ? -19.417 4.494 -6.673 1.00 97.69 109 MET A O 1
ATOM 835 N N . LYS A 1 110 ? -18.245 4.425 -4.755 1.00 97.38 110 LYS A N 1
ATOM 836 C CA . LYS A 1 110 ? -18.457 5.847 -4.442 1.00 97.38 110 LYS A CA 1
ATOM 837 C C . LYS A 1 110 ? -17.802 6.743 -5.507 1.00 97.38 110 LYS A C 1
ATOM 839 O O . LYS A 1 110 ? -16.759 6.362 -6.046 1.00 97.38 110 LYS A O 1
ATOM 844 N N . PRO A 1 111 ? -18.344 7.951 -5.767 1.00 97.62 111 PRO A N 1
ATOM 845 C CA . PRO A 1 111 ? -17.692 8.938 -6.623 1.00 97.62 111 PRO A CA 1
ATOM 846 C C . PRO A 1 111 ? -16.252 9.236 -6.186 1.00 97.62 111 PRO A C 1
ATOM 848 O O . PRO A 1 111 ? -15.947 9.293 -4.994 1.00 97.62 111 PRO A O 1
ATOM 851 N N . MET A 1 112 ? -15.368 9.454 -7.161 1.00 97.56 112 MET A N 1
ATOM 852 C CA . MET A 1 112 ? -13.939 9.712 -6.943 1.00 97.56 112 MET A CA 1
ATOM 853 C C . MET A 1 112 ? -13.505 10.987 -7.686 1.00 97.56 112 MET A C 1
ATOM 855 O O . MET A 1 112 ? -12.756 10.889 -8.658 1.00 97.56 112 MET A O 1
ATOM 859 N N . PRO A 1 113 ? -13.970 12.183 -7.275 1.00 98.06 113 PRO A N 1
ATOM 860 C CA . PRO A 1 113 ? -13.653 13.434 -7.979 1.00 98.06 113 PRO A CA 1
ATOM 861 C C . PRO A 1 113 ? -12.141 13.704 -8.071 1.00 98.06 113 PRO A C 1
ATOM 863 O O . PRO A 1 113 ? -11.664 14.237 -9.064 1.00 98.06 113 PRO A O 1
ATOM 866 N N . GLU A 1 114 ? -11.374 13.236 -7.083 1.00 97.50 114 GLU A N 1
ATOM 867 C CA . GLU A 1 114 ? -9.917 13.405 -7.001 1.00 97.50 114 GLU A CA 1
ATOM 868 C C . GLU A 1 114 ? -9.113 12.286 -7.698 1.00 97.50 114 GLU A C 1
ATOM 870 O O . GLU A 1 114 ? -7.905 12.157 -7.474 1.00 97.50 114 GLU A O 1
ATOM 875 N N . LEU A 1 115 ? -9.749 11.433 -8.514 1.00 98.44 115 LEU A N 1
ATOM 876 C CA . LEU A 1 115 ? -9.070 10.298 -9.154 1.00 98.44 115 LEU A CA 1
ATOM 877 C C . LEU A 1 115 ? -7.883 10.759 -10.010 1.00 98.44 115 LEU A C 1
ATOM 879 O O . LEU A 1 115 ? -6.789 10.219 -9.867 1.00 98.44 115 LEU A O 1
ATOM 883 N N . ASP A 1 116 ? -8.061 11.785 -10.840 1.00 98.50 116 ASP A N 1
ATOM 884 C CA . ASP A 1 116 ? -6.996 12.292 -11.714 1.00 98.50 116 ASP A CA 1
ATOM 885 C C . ASP A 1 116 ? -5.779 12.780 -10.921 1.00 98.50 116 ASP A C 1
ATOM 887 O O . ASP A 1 116 ? -4.633 12.510 -11.291 1.00 98.50 116 ASP A O 1
ATOM 891 N N . ALA A 1 117 ? -6.012 13.471 -9.803 1.00 98.50 117 ALA A N 1
ATOM 892 C CA . ALA A 1 117 ? -4.949 13.923 -8.914 1.00 98.50 117 ALA A CA 1
ATOM 893 C C . ALA A 1 117 ? -4.215 12.733 -8.271 1.00 98.50 117 ALA A C 1
ATOM 895 O O . ALA A 1 117 ? -2.981 12.712 -8.223 1.00 98.50 117 ALA A O 1
ATOM 896 N N . LEU A 1 118 ? -4.953 11.707 -7.833 1.00 98.44 118 LEU A N 1
ATOM 897 C CA . LEU A 1 118 ? -4.379 10.477 -7.287 1.00 98.44 118 LEU A CA 1
ATOM 898 C C . LEU A 1 118 ? -3.538 9.723 -8.328 1.00 98.44 118 LEU A C 1
ATOM 900 O O . LEU A 1 118 ? -2.429 9.294 -8.011 1.00 98.44 118 LEU A O 1
ATOM 904 N N . LEU A 1 119 ? -4.019 9.598 -9.568 1.00 98.62 119 LEU A N 1
ATOM 905 C CA . LEU A 1 119 ? -3.293 8.927 -10.650 1.00 98.62 119 LEU A CA 1
ATOM 906 C C . LEU A 1 119 ? -1.990 9.655 -10.993 1.00 98.62 119 LEU A C 1
ATOM 908 O O . LEU A 1 119 ? -0.953 9.006 -11.123 1.00 98.62 119 LEU A O 1
ATOM 912 N N . LYS A 1 120 ? -2.008 10.993 -11.061 1.00 98.62 120 LYS A N 1
ATOM 913 C CA . LYS A 1 120 ? -0.793 11.800 -11.277 1.00 98.62 120 LYS A CA 1
ATOM 914 C C . LYS A 1 120 ? 0.252 11.552 -10.186 1.00 98.62 120 LYS A C 1
AT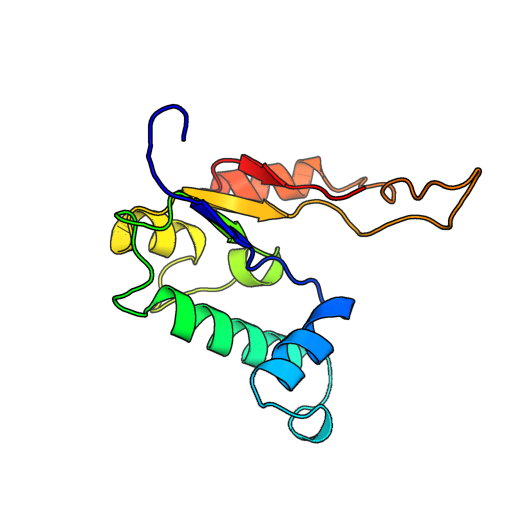OM 916 O O . LYS A 1 120 ? 1.418 11.322 -10.505 1.00 98.62 120 LYS A O 1
ATOM 921 N N . ARG A 1 121 ? -0.158 11.528 -8.909 1.00 98.25 121 ARG A N 1
ATOM 922 C CA . ARG A 1 121 ? 0.747 11.186 -7.793 1.00 98.25 121 ARG A CA 1
ATOM 923 C C . ARG A 1 121 ? 1.256 9.748 -7.882 1.00 98.25 121 ARG A C 1
ATOM 925 O O . ARG A 1 121 ? 2.442 9.514 -7.665 1.00 98.25 121 ARG A O 1
ATOM 932 N N . GLY A 1 122 ? 0.384 8.802 -8.231 1.00 98.50 122 GLY A N 1
ATOM 933 C CA . GLY A 1 122 ? 0.747 7.400 -8.421 1.00 98.50 122 GLY A CA 1
ATOM 934 C C . GLY A 1 122 ? 1.841 7.227 -9.474 1.00 98.50 122 GLY A C 1
ATOM 935 O O . GLY A 1 122 ? 2.861 6.601 -9.193 1.00 98.50 122 GLY A O 1
ATOM 936 N N . VAL A 1 123 ? 1.676 7.843 -10.648 1.00 98.56 123 VAL A N 1
ATOM 937 C CA . VAL A 1 123 ? 2.687 7.825 -11.719 1.00 98.56 123 VAL A CA 1
ATOM 938 C C . VAL A 1 123 ? 4.006 8.432 -11.239 1.00 98.56 123 VAL A C 1
ATOM 940 O O . VAL A 1 123 ? 5.052 7.815 -11.421 1.00 98.56 123 VAL A O 1
ATOM 943 N N . ALA A 1 124 ? 3.967 9.589 -10.566 1.00 98.31 124 ALA A N 1
ATOM 944 C CA . ALA A 1 124 ? 5.168 10.245 -10.041 1.00 98.31 124 ALA A CA 1
ATOM 945 C C . ALA A 1 124 ? 5.939 9.383 -9.022 1.00 98.31 124 ALA A C 1
ATOM 947 O O . ALA A 1 124 ? 7.156 9.502 -8.911 1.00 98.31 124 ALA A O 1
ATOM 948 N N . LYS A 1 125 ? 5.246 8.490 -8.305 1.00 98.06 125 LYS A N 1
ATOM 949 C CA . LYS A 1 125 ? 5.837 7.529 -7.360 1.00 98.06 125 LYS A CA 1
ATOM 950 C C . LYS A 1 125 ? 6.162 6.162 -7.980 1.00 98.06 125 LYS A C 1
ATOM 952 O O . LYS A 1 125 ? 6.590 5.264 -7.262 1.00 98.06 125 LYS A O 1
ATOM 957 N N . GLY A 1 126 ? 5.970 5.980 -9.288 1.00 98.00 126 GLY A N 1
ATOM 958 C CA . GLY A 1 126 ? 6.310 4.742 -9.996 1.00 98.00 126 GLY A CA 1
ATOM 959 C C . GLY A 1 126 ? 5.252 3.636 -9.935 1.00 98.00 126 GLY A C 1
ATOM 960 O O . GLY A 1 126 ? 5.576 2.475 -10.179 1.00 98.00 126 GLY A O 1
ATOM 961 N N . ILE A 1 127 ? 3.992 3.956 -9.621 1.00 98.75 127 ILE A N 1
ATOM 962 C CA . ILE A 1 127 ? 2.876 3.006 -9.744 1.00 98.75 127 ILE A CA 1
ATOM 963 C C . ILE A 1 127 ? 2.667 2.634 -11.218 1.00 98.75 127 ILE A C 1
ATOM 965 O O . ILE A 1 127 ? 2.570 3.502 -12.081 1.00 98.75 127 ILE A O 1
ATOM 969 N N . PHE A 1 128 ? 2.544 1.335 -11.498 1.00 98.62 128 PHE A N 1
ATOM 970 C CA . PHE A 1 128 ? 2.351 0.811 -12.854 1.00 98.62 128 PHE A CA 1
ATOM 971 C C . PHE A 1 128 ? 0.877 0.725 -13.268 1.00 98.62 128 PHE A C 1
ATOM 973 O O . PHE A 1 128 ? 0.544 0.863 -14.442 1.00 98.62 128 PHE A O 1
ATOM 980 N N . GLY A 1 129 ? -0.017 0.451 -12.322 1.00 98.56 129 GLY A N 1
ATOM 981 C CA . GLY A 1 129 ? -1.430 0.243 -12.611 1.00 98.56 129 GLY A CA 1
ATOM 982 C C . GLY A 1 129 ? -2.293 0.337 -11.367 1.00 98.56 129 GLY A C 1
ATOM 983 O O . GLY A 1 129 ? -1.799 0.555 -10.261 1.00 98.56 129 GLY A O 1
ATOM 984 N N . THR A 1 130 ? -3.597 0.170 -11.543 1.00 98.69 130 THR A N 1
ATOM 985 C CA . THR A 1 130 ? -4.567 0.385 -10.472 1.00 98.69 130 THR A CA 1
ATOM 986 C C . THR A 1 130 ? -5.446 -0.831 -10.232 1.00 98.69 130 THR A C 1
ATOM 988 O O . THR A 1 130 ? -5.525 -1.752 -11.044 1.00 98.69 130 THR A O 1
ATOM 991 N N . LYS A 1 131 ? -6.107 -0.828 -9.078 1.00 98.50 131 LYS A N 1
ATOM 992 C CA . LYS A 1 131 ? -7.185 -1.745 -8.733 1.00 98.50 131 LYS A CA 1
ATOM 993 C C . LYS A 1 131 ? -8.350 -0.951 -8.156 1.00 98.50 131 LYS A C 1
ATOM 995 O O . LYS A 1 131 ? -8.163 0.021 -7.425 1.00 98.50 131 LYS A O 1
ATOM 1000 N N . MET A 1 132 ? -9.554 -1.415 -8.445 1.00 97.88 132 MET A N 1
ATOM 1001 C CA . MET A 1 132 ? -10.797 -0.904 -7.886 1.00 97.88 132 MET A CA 1
ATOM 1002 C C . MET A 1 132 ? -11.725 -2.072 -7.571 1.00 97.88 132 MET A C 1
ATOM 1004 O O . MET A 1 132 ? -11.681 -3.098 -8.249 1.00 97.88 132 MET A O 1
ATOM 1008 N N . ARG A 1 133 ? -12.501 -1.948 -6.498 1.00 96.31 133 ARG A N 1
ATOM 1009 C CA . ARG A 1 133 ? -13.511 -2.927 -6.093 1.00 96.31 133 ARG A CA 1
ATOM 1010 C C . ARG A 1 133 ? -14.895 -2.288 -6.164 1.00 96.31 133 ARG A C 1
ATOM 1012 O O . ARG A 1 133 ? -15.124 -1.308 -5.460 1.00 96.31 133 ARG A O 1
ATOM 1019 N N . SER A 1 134 ? -15.779 -2.899 -6.948 1.00 93.81 134 SER A N 1
ATOM 1020 C CA . SER A 1 134 ? -17.235 -2.762 -6.851 1.00 93.81 134 SER A CA 1
ATOM 1021 C C . SER A 1 134 ? -17.807 -4.024 -6.216 1.00 93.81 134 SER A C 1
ATOM 1023 O O . SER A 1 134 ? -17.141 -5.081 -6.338 1.00 93.81 134 SER A O 1
#

pLDDT: mean 97.05, std 2.09, range [87.31, 98.88]